Protein AF-A0A972FPS9-F1 (afdb_monomer_lite)

pLDDT: mean 95.16, std 6.5, range [54.22, 98.56]

Secondary structure (DSSP, 8-state):
--HHHHHHH--HHHHHHHHHHHTS-HHHHHHHHHTT-HHHHHHHHHHHHHHHHHHHHHHHT-

Structure (mmCIF, N/CA/C/O backbone):
data_AF-A0A972FPS9-F1
#
_entry.id   AF-A0A972FPS9-F1
#
loop_
_atom_site.group_PDB
_atom_site.id
_atom_site.type_symbol
_atom_site.label_atom_id
_atom_site.label_alt_id
_atom_site.label_comp_id
_atom_site.label_asym_id
_atom_site.label_entity_id
_atom_site.label_seq_id
_atom_site.pdbx_PDB_ins_code
_atom_site.Cartn_x
_atom_site.Cartn_y
_atom_site.Cartn_z
_atom_site.occupancy
_atom_site.B_iso_or_equiv
_atom_site.auth_seq_id
_atom_site.auth_comp_id
_atom_site.auth_asym_id
_atom_site.auth_atom_id
_atom_site.pdbx_PDB_model_num
ATOM 1 N N . MET A 1 1 ? -5.003 12.341 -4.000 1.00 79.56 1 MET A N 1
ATOM 2 C CA . MET A 1 1 ? -3.870 12.780 -3.144 1.00 79.56 1 MET A CA 1
ATOM 3 C C . MET A 1 1 ? -2.654 13.072 -4.012 1.00 79.56 1 MET A C 1
ATOM 5 O O . MET A 1 1 ? -2.510 12.429 -5.043 1.00 79.56 1 MET A O 1
ATOM 9 N N . THR A 1 2 ? -1.786 14.008 -3.624 1.00 89.62 2 THR A N 1
ATOM 10 C CA . THR A 1 2 ? -0.462 14.170 -4.255 1.00 89.62 2 THR A CA 1
ATOM 11 C C . THR A 1 2 ? 0.510 13.100 -3.748 1.00 89.62 2 THR A C 1
ATOM 13 O O . THR A 1 2 ? 0.311 12.540 -2.668 1.00 89.62 2 THR A O 1
ATOM 16 N N . LEU A 1 3 ? 1.593 12.830 -4.485 1.00 88.06 3 LEU A N 1
ATOM 17 C CA . LEU A 1 3 ? 2.609 11.852 -4.071 1.00 88.06 3 LEU A CA 1
ATOM 18 C C . LEU A 1 3 ? 3.205 12.170 -2.688 1.00 88.06 3 LEU A C 1
ATOM 20 O O . LEU A 1 3 ? 3.386 11.280 -1.860 1.00 88.06 3 LEU A O 1
ATOM 24 N N . GLU A 1 4 ? 3.453 13.448 -2.408 1.00 90.75 4 GLU A N 1
ATOM 25 C CA . GLU A 1 4 ? 3.972 13.897 -1.113 1.00 90.75 4 GLU A CA 1
ATOM 26 C C . GLU A 1 4 ? 2.968 13.686 0.029 1.00 90.75 4 GLU A C 1
ATOM 28 O O . GLU A 1 4 ? 3.354 13.352 1.150 1.00 90.75 4 GLU A O 1
ATOM 33 N N . GLN A 1 5 ? 1.666 13.812 -0.243 1.00 91.94 5 GLN A N 1
ATOM 34 C CA . GLN A 1 5 ? 0.625 13.464 0.728 1.00 91.94 5 GLN A CA 1
ATOM 35 C C . GLN A 1 5 ? 0.568 11.953 0.977 1.00 91.94 5 GLN A C 1
ATOM 37 O O . GLN A 1 5 ? 0.440 11.541 2.130 1.00 91.94 5 GLN A O 1
ATOM 42 N N . LEU A 1 6 ? 0.706 11.130 -0.071 1.00 92.25 6 LEU A N 1
ATOM 43 C CA . LEU A 1 6 ? 0.748 9.671 0.064 1.00 92.25 6 LEU A CA 1
ATOM 44 C C . LEU A 1 6 ? 1.915 9.251 0.959 1.00 92.25 6 LEU A C 1
ATOM 46 O O . LEU A 1 6 ? 1.700 8.558 1.949 1.00 92.25 6 LEU A O 1
ATOM 50 N N . LYS A 1 7 ? 3.131 9.743 0.686 1.00 91.25 7 LYS A N 1
ATOM 51 C CA . LYS A 1 7 ? 4.334 9.422 1.477 1.00 91.25 7 LYS A CA 1
ATOM 52 C C . LYS A 1 7 ? 4.166 9.702 2.974 1.00 91.25 7 LYS A C 1
ATOM 54 O O . LYS A 1 7 ? 4.665 8.930 3.784 1.00 91.25 7 LYS A O 1
ATOM 59 N N . LYS A 1 8 ? 3.442 10.765 3.346 1.00 94.81 8 LYS A N 1
ATOM 60 C CA . LYS A 1 8 ? 3.151 11.106 4.753 1.00 94.81 8 LYS A CA 1
ATOM 61 C C . LYS A 1 8 ? 2.106 10.196 5.403 1.00 94.81 8 LYS A C 1
ATOM 63 O O . LYS A 1 8 ? 2.105 10.055 6.622 1.00 94.81 8 LYS A O 1
ATOM 68 N N . LYS A 1 9 ? 1.198 9.621 4.612 1.00 95.81 9 LYS A N 1
ATOM 69 C CA . LYS A 1 9 ? 0.087 8.790 5.096 1.00 95.81 9 LYS A CA 1
ATOM 70 C C . LYS A 1 9 ? 0.392 7.295 5.105 1.00 95.81 9 LYS A C 1
ATOM 72 O O . LYS A 1 9 ? -0.278 6.569 5.843 1.00 95.81 9 LYS A O 1
ATOM 77 N N . ILE A 1 10 ? 1.351 6.838 4.297 1.00 95.62 10 ILE A N 1
ATOM 78 C CA . ILE A 1 10 ? 1.744 5.426 4.188 1.00 95.62 10 ILE A CA 1
ATOM 79 C C . ILE A 1 10 ? 2.105 4.846 5.555 1.00 95.62 10 ILE A C 1
ATOM 81 O O . ILE A 1 10 ? 2.832 5.446 6.346 1.00 95.62 10 ILE A O 1
ATOM 85 N N . ARG A 1 11 ? 1.637 3.624 5.802 1.00 95.94 11 ARG A N 1
ATOM 86 C CA . ARG A 1 11 ? 2.067 2.762 6.904 1.00 95.94 11 ARG A CA 1
ATOM 87 C C . ARG A 1 11 ? 2.791 1.544 6.348 1.00 95.94 11 ARG A C 1
ATOM 89 O O . ARG A 1 11 ? 2.557 1.139 5.216 1.00 95.94 11 ARG A O 1
ATOM 96 N N . TYR A 1 12 ? 3.640 0.918 7.162 1.00 90.50 12 TYR A N 1
ATOM 97 C CA . TYR A 1 12 ? 4.438 -0.236 6.731 1.00 90.50 12 TYR A CA 1
ATOM 98 C C . TYR A 1 12 ? 3.585 -1.370 6.130 1.00 90.50 12 TYR A C 1
ATOM 100 O O . TYR A 1 12 ? 3.934 -1.913 5.086 1.00 90.50 12 TYR A O 1
ATOM 108 N N . GLY A 1 13 ? 2.423 -1.656 6.731 1.00 95.38 13 GLY A N 1
ATOM 109 C CA . GLY A 1 13 ? 1.488 -2.671 6.233 1.00 95.38 13 GLY A CA 1
ATOM 110 C C . GLY A 1 13 ? 0.878 -2.370 4.858 1.00 95.38 13 GLY A C 1
ATOM 111 O O . GLY A 1 13 ? 0.480 -3.305 4.168 1.00 95.38 13 GLY A O 1
ATOM 112 N N . ASP A 1 14 ? 0.858 -1.107 4.417 1.00 97.94 14 ASP A N 1
ATOM 113 C CA . ASP A 1 14 ? 0.321 -0.742 3.100 1.00 97.94 14 ASP A CA 1
ATOM 114 C C . ASP A 1 14 ? 1.189 -1.329 1.970 1.00 97.94 14 ASP A C 1
ATOM 116 O O . ASP A 1 14 ? 0.661 -1.713 0.929 1.00 97.94 14 ASP A O 1
ATOM 120 N N . TYR A 1 15 ? 2.505 -1.482 2.180 1.00 97.88 15 TYR A N 1
ATOM 121 C CA . TYR A 1 15 ? 3.396 -2.109 1.194 1.00 97.88 15 TYR A CA 1
ATOM 122 C C . TYR A 1 15 ? 3.136 -3.605 1.019 1.00 97.88 15 TYR A C 1
ATOM 124 O O . TYR A 1 15 ? 3.288 -4.121 -0.089 1.00 97.88 15 TYR A O 1
ATOM 132 N N . SER A 1 16 ? 2.700 -4.298 2.074 1.00 98.25 16 SER A N 1
ATOM 133 C CA . SER A 1 16 ? 2.283 -5.698 1.968 1.00 98.25 16 SER A CA 1
ATOM 134 C C . SER A 1 16 ? 1.059 -5.831 1.064 1.00 98.25 16 SER A C 1
ATOM 136 O O . SER A 1 16 ? 1.061 -6.635 0.133 1.00 98.25 16 SER A O 1
ATOM 138 N N . THR A 1 17 ? 0.048 -4.985 1.274 1.00 98.50 17 THR A N 1
ATOM 139 C CA . THR A 1 17 ? -1.154 -4.942 0.428 1.00 98.50 17 THR A CA 1
ATOM 140 C C . THR A 1 17 ? -0.822 -4.516 -1.001 1.00 98.50 17 THR A C 1
ATOM 142 O O . THR A 1 17 ? -1.343 -5.097 -1.951 1.00 98.50 17 THR A O 1
ATOM 145 N N . LEU A 1 18 ? 0.090 -3.554 -1.173 1.00 98.50 18 LEU A N 1
ATOM 146 C CA . LEU A 1 18 ? 0.552 -3.126 -2.492 1.00 98.50 18 LEU A CA 1
ATOM 147 C C . LEU A 1 18 ? 1.227 -4.276 -3.250 1.00 98.50 18 LEU A C 1
ATOM 149 O O . LEU A 1 18 ? 0.964 -4.452 -4.437 1.00 98.50 18 LEU A O 1
ATOM 153 N N . GLY A 1 19 ? 2.053 -5.079 -2.571 1.00 98.50 19 GLY A N 1
ATOM 154 C CA . GLY A 1 19 ? 2.649 -6.288 -3.141 1.00 98.50 19 GLY A CA 1
ATOM 155 C C . GLY A 1 19 ? 1.594 -7.251 -3.683 1.00 98.50 19 GLY A C 1
ATOM 156 O O . GLY A 1 19 ? 1.655 -7.638 -4.850 1.00 98.50 19 GLY A O 1
ATOM 157 N N . LEU A 1 20 ? 0.570 -7.549 -2.877 1.00 98.56 20 LEU A N 1
ATOM 158 C CA . LEU A 1 20 ? -0.546 -8.407 -3.289 1.00 98.56 20 LEU A CA 1
ATOM 159 C C . LEU A 1 20 ? -1.295 -7.843 -4.506 1.00 98.56 20 LEU A C 1
ATOM 161 O O . LEU A 1 20 ? -1.533 -8.574 -5.462 1.00 98.56 20 LEU A O 1
ATOM 165 N N . MET A 1 21 ? -1.617 -6.544 -4.510 1.00 98.25 21 MET A N 1
ATOM 166 C CA . MET A 1 21 ? -2.315 -5.898 -5.633 1.00 98.25 21 MET A CA 1
ATOM 167 C C . MET A 1 21 ? -1.499 -5.896 -6.930 1.00 98.25 21 MET A C 1
ATOM 169 O O . MET A 1 21 ? -2.065 -5.984 -8.017 1.00 98.25 21 MET A O 1
ATOM 173 N N . LEU A 1 22 ? -0.174 -5.773 -6.826 1.00 98.12 22 LEU A N 1
ATOM 174 C CA . LEU A 1 22 ? 0.732 -5.737 -7.973 1.00 98.12 22 LEU A CA 1
ATOM 175 C C . LEU A 1 22 ? 1.253 -7.126 -8.383 1.00 98.12 22 LEU A C 1
ATOM 177 O O . LEU A 1 22 ? 1.985 -7.219 -9.369 1.00 98.12 22 LEU A O 1
ATOM 181 N N . GLY A 1 23 ? 0.909 -8.186 -7.643 1.00 98.12 23 GLY A N 1
ATOM 182 C CA . GLY A 1 23 ? 1.391 -9.548 -7.890 1.00 98.12 23 GLY A CA 1
ATOM 183 C C . GLY A 1 23 ? 2.901 -9.717 -7.684 1.00 98.12 23 GLY A C 1
ATOM 184 O O . GLY A 1 23 ? 3.530 -10.514 -8.376 1.00 98.12 23 GLY A O 1
ATOM 185 N N . 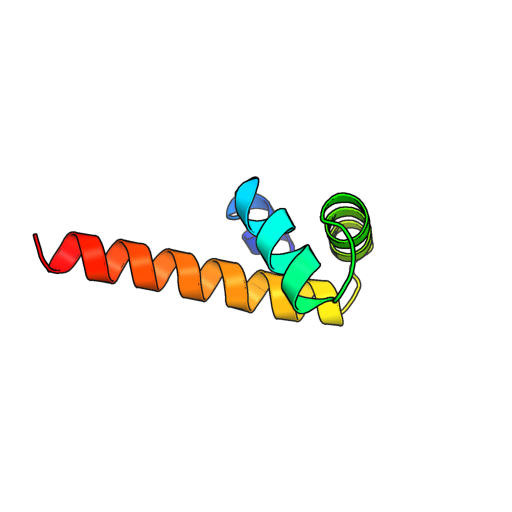ILE A 1 24 ? 3.504 -8.942 -6.778 1.00 98.25 24 ILE A N 1
ATOM 186 C CA . ILE A 1 24 ? 4.948 -8.945 -6.491 1.00 98.25 24 ILE A CA 1
ATOM 187 C C . ILE A 1 24 ? 5.201 -8.907 -4.980 1.00 98.25 24 ILE A C 1
ATOM 189 O O . ILE A 1 24 ? 4.303 -8.642 -4.186 1.00 98.25 24 ILE A O 1
ATOM 193 N N . ASN A 1 25 ? 6.439 -9.155 -4.552 1.00 98.06 25 ASN A N 1
ATOM 194 C CA . ASN A 1 25 ? 6.770 -9.059 -3.131 1.00 98.06 25 ASN A CA 1
ATOM 195 C C . ASN A 1 25 ? 6.703 -7.595 -2.615 1.00 98.06 25 ASN A C 1
ATOM 197 O O . ASN A 1 25 ? 6.848 -6.656 -3.410 1.00 98.06 25 ASN A O 1
ATOM 201 N N . PRO A 1 26 ? 6.507 -7.381 -1.297 1.00 97.88 26 PRO A N 1
ATOM 202 C CA . PRO A 1 26 ? 6.335 -6.043 -0.720 1.00 97.88 26 PRO A CA 1
ATOM 203 C C . PRO A 1 26 ? 7.514 -5.091 -0.961 1.00 97.88 26 PRO A C 1
ATOM 205 O O . PRO A 1 26 ? 7.302 -3.904 -1.215 1.00 97.88 26 PRO A O 1
ATOM 208 N N . ASP A 1 27 ? 8.750 -5.595 -0.946 1.00 97.62 27 ASP A N 1
ATOM 209 C CA . ASP A 1 27 ? 9.943 -4.773 -1.176 1.00 97.62 27 ASP A CA 1
ATOM 210 C C . ASP A 1 27 ? 10.009 -4.273 -2.623 1.00 97.62 27 ASP A C 1
ATOM 212 O O . ASP A 1 27 ? 10.246 -3.090 -2.873 1.00 97.62 27 ASP A O 1
ATOM 216 N N . ALA A 1 28 ? 9.712 -5.141 -3.593 1.00 98.00 28 ALA A N 1
ATOM 217 C CA . ALA A 1 28 ? 9.616 -4.769 -4.999 1.00 98.00 28 ALA A CA 1
ATOM 218 C C . ALA A 1 28 ? 8.491 -3.747 -5.237 1.00 98.00 28 ALA A C 1
ATOM 220 O O . ALA A 1 28 ? 8.677 -2.783 -5.983 1.00 98.00 28 ALA A O 1
ATOM 221 N N . ALA A 1 29 ? 7.345 -3.915 -4.573 1.00 98.12 29 ALA A N 1
ATOM 222 C CA . ALA A 1 29 ? 6.234 -2.968 -4.623 1.00 98.12 29 ALA A CA 1
ATOM 223 C C . ALA A 1 29 ? 6.606 -1.595 -4.047 1.00 98.12 29 ALA A C 1
ATOM 225 O O . ALA A 1 29 ? 6.357 -0.570 -4.687 1.00 98.12 29 ALA A O 1
ATOM 226 N N . LYS A 1 30 ? 7.279 -1.567 -2.890 1.00 97.50 30 LYS A N 1
ATOM 227 C CA . LYS A 1 30 ? 7.839 -0.344 -2.303 1.00 97.50 30 LYS A CA 1
ATOM 228 C C . LYS A 1 30 ? 8.793 0.349 -3.269 1.00 97.50 30 LYS A C 1
ATOM 230 O O . LYS A 1 30 ? 8.677 1.554 -3.478 1.00 97.50 30 LYS A O 1
ATOM 235 N N . MET A 1 31 ? 9.703 -0.397 -3.894 1.00 97.75 31 MET A N 1
ATOM 236 C CA . MET A 1 31 ? 10.651 0.164 -4.858 1.00 97.75 31 MET A CA 1
ATOM 237 C C . MET A 1 31 ? 9.958 0.761 -6.086 1.00 97.75 31 MET A C 1
ATOM 239 O O . MET A 1 31 ? 10.354 1.837 -6.527 1.00 97.75 31 MET A O 1
ATOM 243 N N . ARG A 1 32 ? 8.911 0.116 -6.619 1.00 97.81 32 ARG A N 1
ATOM 244 C CA . ARG A 1 32 ? 8.110 0.678 -7.721 1.00 97.81 32 ARG A CA 1
ATOM 245 C C . ARG A 1 32 ? 7.423 1.979 -7.318 1.00 97.81 32 ARG A C 1
ATOM 247 O O . ARG A 1 32 ? 7.553 2.970 -8.030 1.00 97.81 32 ARG A O 1
ATOM 254 N N . PHE A 1 33 ? 6.776 2.002 -6.153 1.00 97.19 33 PHE A N 1
ATOM 255 C CA . PHE A 1 33 ? 6.149 3.215 -5.628 1.00 97.19 33 PHE A CA 1
ATOM 256 C C . PHE A 1 33 ? 7.158 4.366 -5.478 1.00 97.19 33 PHE A C 1
ATOM 258 O O . PHE A 1 33 ? 6.903 5.476 -5.934 1.00 97.19 33 PHE A O 1
ATOM 265 N N . MET A 1 34 ? 8.340 4.096 -4.911 1.00 95.06 34 MET A N 1
ATOM 266 C CA . MET A 1 34 ? 9.395 5.105 -4.734 1.00 95.06 34 MET A CA 1
ATOM 267 C C . MET A 1 34 ? 9.983 5.625 -6.055 1.00 95.06 34 MET A C 1
ATOM 269 O O . MET A 1 34 ? 10.544 6.717 -6.081 1.00 95.06 34 MET A O 1
ATOM 273 N N . ARG A 1 35 ? 9.861 4.858 -7.144 1.00 96.44 35 ARG A N 1
ATOM 274 C CA . ARG A 1 35 ? 10.265 5.251 -8.505 1.00 96.44 35 ARG A CA 1
ATOM 275 C C . ARG A 1 35 ? 9.151 5.948 -9.288 1.00 96.44 35 ARG A C 1
ATOM 277 O O . ARG A 1 35 ? 9.312 6.167 -10.482 1.00 96.44 35 ARG A O 1
ATOM 284 N N . ASN A 1 36 ? 8.054 6.302 -8.623 1.00 96.31 36 ASN A N 1
ATOM 285 C CA . ASN A 1 36 ? 6.887 6.943 -9.219 1.00 96.31 36 ASN A CA 1
ATOM 286 C C . ASN A 1 36 ? 6.227 6.109 -10.328 1.00 96.31 36 ASN A C 1
ATOM 288 O O . ASN A 1 36 ? 5.722 6.663 -11.295 1.00 96.31 36 ASN A O 1
ATOM 292 N N . ASP A 1 37 ? 6.238 4.780 -10.201 1.00 97.75 37 ASP A N 1
ATOM 293 C CA . ASP A 1 37 ? 5.467 3.919 -11.097 1.00 97.75 37 ASP A CA 1
ATOM 294 C C . ASP A 1 37 ? 3.967 4.232 -10.963 1.00 97.75 37 ASP A C 1
ATOM 296 O O . ASP A 1 37 ? 3.401 4.129 -9.870 1.00 97.75 37 ASP A O 1
ATOM 300 N N . ASP A 1 38 ? 3.320 4.603 -12.070 1.00 97.06 38 ASP A N 1
ATOM 301 C CA . ASP A 1 38 ? 1.929 5.073 -12.068 1.00 97.06 38 ASP A CA 1
ATOM 302 C C . ASP A 1 38 ? 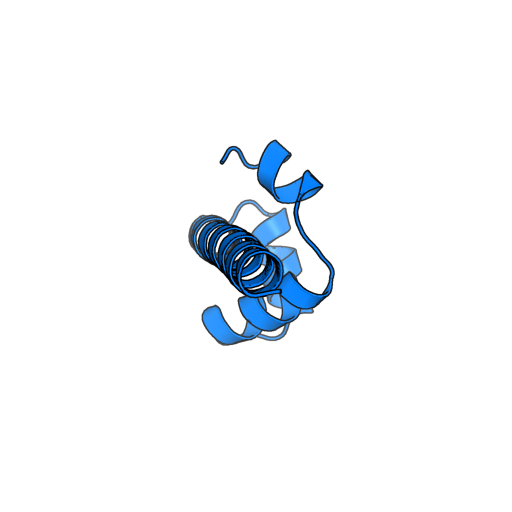0.963 4.040 -11.481 1.00 97.06 38 ASP A C 1
ATOM 304 O O . ASP A 1 38 ? 0.083 4.378 -10.685 1.00 97.06 38 ASP A O 1
ATOM 308 N N . LYS A 1 39 ? 1.147 2.754 -11.814 1.00 97.44 39 LYS A N 1
ATOM 309 C CA . LYS A 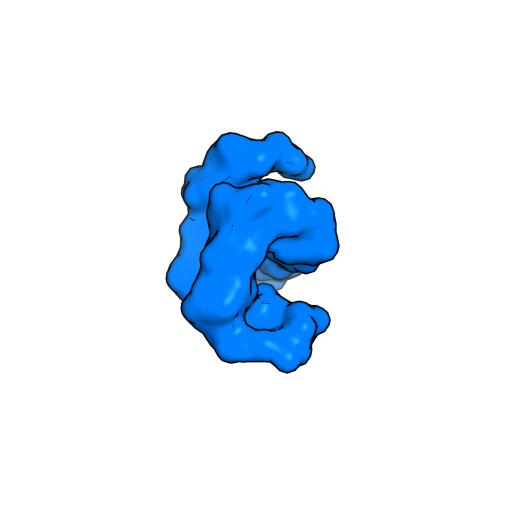1 39 ? 0.303 1.676 -11.278 1.00 97.44 39 LYS A CA 1
ATOM 310 C C . LYS A 1 39 ? 0.483 1.544 -9.770 1.00 97.44 39 LYS A C 1
ATOM 312 O O . LYS A 1 39 ? -0.506 1.393 -9.053 1.00 97.44 39 LYS A O 1
ATOM 317 N N . ALA A 1 40 ? 1.718 1.628 -9.279 1.00 97.75 40 ALA A N 1
ATOM 318 C CA . ALA A 1 40 ? 2.003 1.599 -7.852 1.00 97.75 40 ALA A CA 1
ATOM 319 C C . ALA A 1 40 ? 1.425 2.820 -7.116 1.00 97.75 40 ALA A C 1
ATOM 321 O O . ALA A 1 40 ? 0.895 2.661 -6.018 1.00 97.75 40 ALA A O 1
ATOM 322 N N . ILE A 1 41 ? 1.470 4.018 -7.710 1.00 97.81 41 ILE A N 1
ATOM 323 C CA . ILE A 1 41 ? 0.864 5.232 -7.137 1.00 97.81 41 ILE A CA 1
ATOM 324 C C . ILE A 1 41 ? -0.659 5.089 -7.042 1.00 97.81 41 ILE A C 1
ATOM 326 O O . ILE A 1 41 ? -1.236 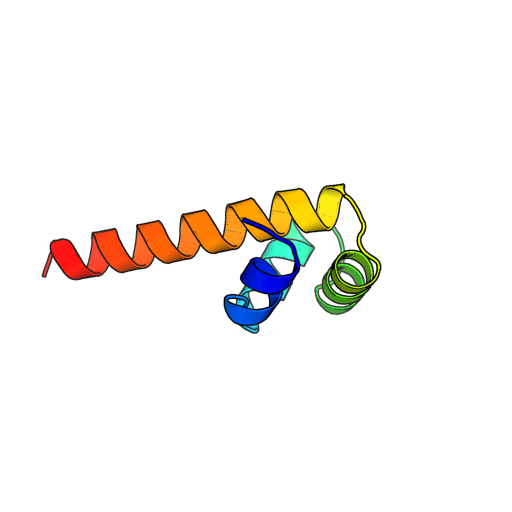5.370 -5.986 1.00 97.81 41 ILE A O 1
ATOM 330 N N . ILE A 1 42 ? -1.312 4.634 -8.115 1.00 97.81 42 ILE A N 1
ATOM 331 C CA . ILE A 1 42 ? -2.767 4.430 -8.149 1.00 97.81 42 ILE A CA 1
ATOM 332 C C . ILE A 1 42 ? -3.180 3.404 -7.089 1.00 97.81 42 ILE A C 1
ATOM 334 O O . ILE A 1 42 ? -4.056 3.680 -6.268 1.00 97.81 42 ILE A O 1
ATOM 338 N N . ALA A 1 43 ? -2.512 2.249 -7.050 1.00 98.12 43 ALA A N 1
ATOM 339 C CA . ALA A 1 43 ? -2.810 1.203 -6.077 1.00 98.12 43 ALA A CA 1
ATOM 340 C C . ALA A 1 43 ? -2.562 1.669 -4.631 1.00 98.12 43 ALA A C 1
ATOM 342 O O . ALA A 1 43 ? -3.410 1.458 -3.767 1.00 98.12 43 ALA A O 1
ATOM 343 N N . MET A 1 44 ? -1.454 2.368 -4.363 1.00 98.12 44 MET A N 1
ATOM 344 C CA . MET A 1 44 ? -1.157 2.897 -3.027 1.00 98.12 44 MET A CA 1
ATOM 345 C C . MET A 1 44 ? -2.192 3.933 -2.571 1.00 98.12 44 MET A C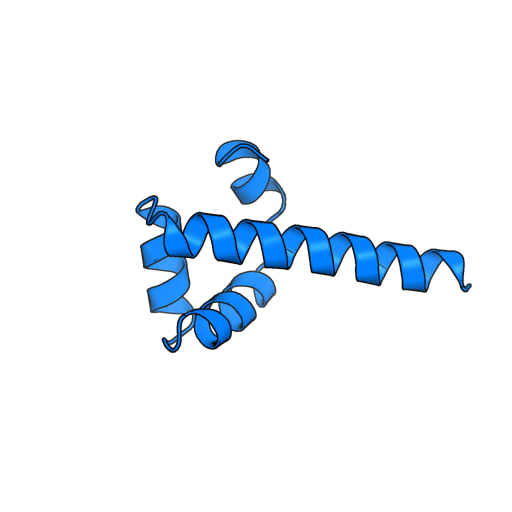 1
ATOM 347 O O . MET A 1 44 ? -2.581 3.951 -1.404 1.00 98.12 44 MET A O 1
ATOM 351 N N . THR A 1 45 ? -2.677 4.768 -3.493 1.00 97.94 45 THR A N 1
ATOM 352 C CA . THR A 1 45 ? -3.756 5.724 -3.209 1.00 97.94 45 THR A CA 1
ATOM 353 C C . THR A 1 45 ? -5.016 4.994 -2.751 1.00 97.94 45 THR A C 1
ATOM 355 O O . THR A 1 45 ? -5.539 5.305 -1.681 1.00 97.94 45 THR A O 1
ATOM 358 N N . LEU A 1 46 ? -5.444 3.966 -3.494 1.00 98.06 46 LEU A N 1
ATOM 359 C CA . LEU A 1 46 ? -6.616 3.159 -3.150 1.00 98.06 46 LEU A CA 1
ATOM 360 C C . LEU A 1 46 ? -6.473 2.489 -1.774 1.00 98.06 46 LEU A C 1
ATOM 362 O O . LEU A 1 46 ? -7.421 2.485 -0.987 1.00 98.06 46 LEU A O 1
ATOM 366 N N . ILE A 1 47 ? -5.293 1.938 -1.475 1.00 98.25 47 ILE A N 1
ATOM 367 C CA . ILE A 1 47 ? -5.005 1.272 -0.196 1.00 98.25 47 ILE A CA 1
ATOM 368 C C . ILE A 1 47 ? -5.180 2.246 0.968 1.00 98.25 47 ILE A C 1
ATOM 370 O O . ILE A 1 47 ? -5.878 1.932 1.933 1.00 98.25 47 ILE A O 1
ATOM 374 N N . ILE A 1 48 ? -4.578 3.434 0.879 1.00 97.88 48 ILE A N 1
ATOM 375 C CA . ILE A 1 48 ? -4.628 4.429 1.956 1.00 97.88 48 ILE A CA 1
ATOM 376 C C . ILE A 1 48 ? -6.058 4.923 2.170 1.00 97.88 48 ILE A C 1
ATOM 378 O O . ILE A 1 48 ? -6.511 4.968 3.313 1.00 97.88 48 ILE A O 1
ATOM 382 N N . GLU A 1 49 ? -6.783 5.241 1.097 1.00 97.06 49 GLU A N 1
ATOM 383 C CA . GLU A 1 49 ? -8.179 5.691 1.186 1.00 97.06 49 GLU A CA 1
ATOM 384 C C . GLU A 1 49 ? -9.080 4.619 1.803 1.00 97.06 49 GLU A C 1
ATOM 386 O O . GLU A 1 49 ? -9.900 4.912 2.676 1.00 97.06 49 GLU A O 1
ATOM 391 N N . SER A 1 50 ? -8.894 3.363 1.396 1.00 97.38 50 SER A N 1
ATOM 392 C CA . SER A 1 50 ? -9.652 2.231 1.933 1.00 97.38 50 SER A CA 1
ATOM 393 C C . SER A 1 50 ? -9.340 2.000 3.410 1.00 97.38 50 SER A C 1
ATOM 395 O O . SER A 1 50 ? -10.253 1.795 4.207 1.00 97.38 50 SER A O 1
ATOM 397 N N . ARG A 1 51 ? -8.061 2.083 3.800 1.00 97.25 51 ARG A N 1
ATOM 398 C CA . ARG A 1 51 ? -7.630 1.950 5.197 1.00 97.25 51 ARG A CA 1
ATOM 399 C C . ARG A 1 51 ? -8.210 3.054 6.075 1.00 97.25 51 ARG A C 1
ATOM 401 O O . ARG A 1 51 ? -8.701 2.761 7.161 1.00 97.25 51 ARG A O 1
ATOM 408 N N . GLU A 1 52 ? -8.129 4.309 5.639 1.00 96.06 52 GLU A N 1
ATOM 409 C CA . GLU A 1 52 ? -8.670 5.447 6.392 1.00 96.06 52 GLU A CA 1
ATOM 410 C C . GLU A 1 52 ? -10.185 5.314 6.574 1.00 96.06 52 GLU A C 1
ATOM 412 O O . GLU A 1 52 ? -10.671 5.454 7.697 1.00 96.06 52 GLU A O 1
ATOM 417 N N . ARG A 1 53 ? -10.909 4.947 5.508 1.00 96.94 53 ARG A N 1
ATOM 418 C CA . ARG A 1 53 ? -12.351 4.683 5.567 1.00 96.94 53 ARG A CA 1
ATOM 419 C C . ARG A 1 53 ? -12.684 3.564 6.551 1.00 96.94 53 ARG A C 1
ATOM 421 O O . ARG A 1 53 ? -13.496 3.765 7.441 1.00 96.94 53 ARG A O 1
ATOM 428 N N . LEU A 1 54 ? -12.009 2.421 6.445 1.00 96.56 54 LEU A N 1
ATOM 429 C CA . LEU A 1 54 ? -12.271 1.257 7.293 1.00 96.56 54 LEU A CA 1
ATOM 430 C C . LEU A 1 54 ? -12.027 1.548 8.785 1.00 96.56 54 LEU A C 1
ATOM 432 O O . LEU A 1 54 ? -12.792 1.100 9.636 1.00 96.56 54 LEU A O 1
ATOM 436 N N . ILE A 1 55 ? -10.995 2.333 9.115 1.00 96.19 55 ILE A N 1
ATOM 437 C CA . ILE A 1 55 ? -10.720 2.762 10.497 1.00 96.19 55 ILE A CA 1
ATOM 438 C C . ILE A 1 55 ? -11.792 3.738 10.998 1.00 96.19 55 ILE A C 1
ATOM 440 O O . ILE A 1 55 ? -12.233 3.621 12.145 1.00 96.19 55 ILE A O 1
ATOM 444 N N . ALA A 1 56 ? -12.207 4.693 10.161 1.00 96.38 56 ALA A N 1
ATOM 445 C CA . ALA A 1 56 ? -13.250 5.655 10.506 1.00 96.38 56 ALA A CA 1
ATOM 446 C C . ALA A 1 56 ? -14.595 4.952 10.744 1.00 96.38 56 ALA A C 1
ATOM 448 O O . ALA A 1 56 ? -15.233 5.190 11.767 1.00 96.38 56 ALA A O 1
ATOM 449 N N . ASP A 1 57 ? -14.967 4.024 9.860 1.00 96.75 57 ASP A N 1
ATOM 450 C CA . ASP A 1 57 ? -16.185 3.216 9.961 1.00 96.75 57 ASP A CA 1
ATOM 451 C C . ASP A 1 57 ? -16.186 2.322 11.206 1.00 96.75 57 ASP A C 1
ATOM 453 O O . ASP A 1 57 ? -17.228 2.096 11.815 1.00 96.75 57 ASP A O 1
ATOM 457 N N . PHE A 1 58 ? -15.025 1.797 11.607 1.00 96.38 58 PHE A N 1
ATOM 458 C CA . PHE A 1 58 ? -14.914 1.034 12.848 1.00 96.38 58 PHE A CA 1
ATOM 459 C C . PHE A 1 58 ? -15.047 1.933 14.083 1.00 96.38 58 PHE A C 1
ATOM 461 O O . PHE A 1 58 ? -15.715 1.569 15.046 1.00 96.38 58 PHE A O 1
ATOM 468 N N . SER A 1 59 ? -14.436 3.119 14.043 1.00 93.00 59 SER A N 1
ATOM 469 C CA . SER A 1 59 ? -14.466 4.078 15.154 1.00 93.00 59 SER A CA 1
ATOM 470 C C . SER A 1 59 ? -15.852 4.686 15.373 1.00 93.00 59 SER A C 1
ATOM 472 O O . SER A 1 59 ? -16.211 4.943 16.513 1.00 93.00 59 SER A O 1
ATOM 474 N N . SER A 1 60 ? -16.632 4.902 14.309 1.00 91.75 60 SER A N 1
ATOM 475 C CA . SER A 1 60 ? -17.985 5.476 14.384 1.00 91.75 60 SER A CA 1
ATOM 476 C C . SER A 1 60 ? -19.061 4.487 14.841 1.00 91.75 60 SER A C 1
ATOM 478 O O . SER A 1 60 ? -20.146 4.903 15.237 1.00 91.75 60 SER A O 1
ATOM 480 N N . LYS A 1 61 ? -18.775 3.182 14.786 1.00 79.62 61 LYS A N 1
ATOM 481 C CA . LYS A 1 61 ? -19.650 2.112 15.292 1.00 79.62 61 LYS A CA 1
ATOM 482 C C . LYS A 1 61 ? -19.451 1.810 16.782 1.00 79.62 61 LYS A C 1
ATOM 484 O O . LYS A 1 61 ? -20.122 0.917 17.297 1.00 79.62 61 LYS A O 1
ATOM 489 N N . LYS A 1 62 ? -18.512 2.492 17.438 1.00 54.22 62 LYS A N 1
ATOM 490 C CA . LYS A 1 62 ? -18.224 2.373 18.868 1.00 54.22 62 LYS A 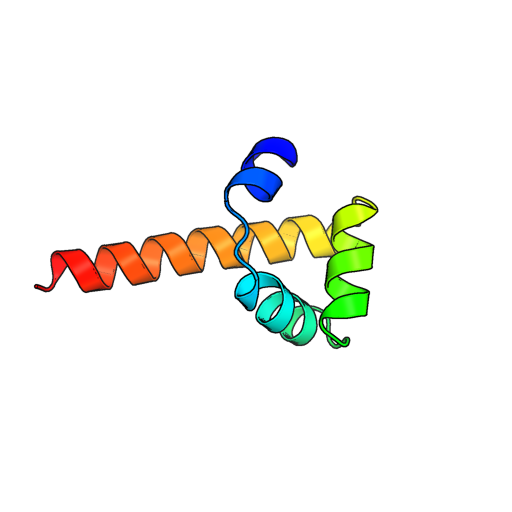CA 1
ATOM 491 C C . LYS A 1 62 ? -18.932 3.477 19.643 1.00 54.22 62 LYS A C 1
ATOM 493 O O . LYS A 1 62 ? -19.393 3.164 20.760 1.00 54.22 62 LYS A O 1
#

Radius of gyration: 12.02 Å; chains: 1; bounding box: 30×24×31 Å

Organism: NCBI:txid1852020

Foldseek 3Di:
DDLVVLVVQDDLVLLCVQCVVVVHHSVVLVVCSVVVPVSSVVSSVVSSVVVVVVVVVVVVVD

Sequence (62 aa):
MTLEQLKKKIRYGDYSTLGLMLGINPDAAKMRFMRNDDKAIIAMTLIIESRERLIADFSSKK